Protein AF-A0A1F8GS66-F1 (afdb_monomer_lite)

Organism: NCBI:txid1802700

pLDDT: mean 92.17, std 8.77, range [48.91, 97.94]

Structure (mmCIF, N/CA/C/O backbone):
data_AF-A0A1F8GS66-F1
#
_entry.id   AF-A0A1F8GS66-F1
#
loop_
_atom_site.group_PDB
_atom_site.id
_atom_site.type_symbol
_atom_site.label_atom_id
_atom_site.label_alt_id
_atom_site.label_comp_id
_atom_site.label_asym_id
_atom_site.label_entity_id
_atom_site.label_seq_id
_atom_site.pdbx_PDB_ins_code
_atom_site.Cartn_x
_atom_site.Cartn_y
_atom_site.Cartn_z
_atom_site.occupancy
_atom_site.B_iso_or_equiv
_atom_site.auth_seq_i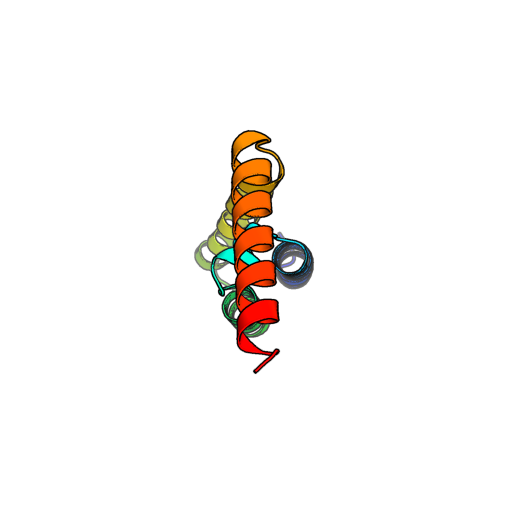d
_atom_site.auth_comp_id
_atom_site.auth_asym_id
_atom_site.auth_atom_id
_atom_site.pdbx_PDB_model_num
ATOM 1 N N . MET A 1 1 ? 23.313 0.634 -11.605 1.00 56.41 1 MET A N 1
ATOM 2 C CA . MET A 1 1 ? 22.035 0.320 -12.273 1.00 56.41 1 MET A CA 1
ATOM 3 C C . MET A 1 1 ? 21.178 -0.374 -11.225 1.00 56.41 1 MET A C 1
ATOM 5 O O . MET A 1 1 ? 21.666 -1.334 -10.640 1.00 56.41 1 MET A O 1
ATOM 9 N N . MET A 1 2 ? 20.023 0.187 -10.858 1.00 64.31 2 MET A N 1
ATOM 10 C CA . MET A 1 2 ? 19.165 -0.407 -9.825 1.00 64.31 2 MET A CA 1
ATOM 11 C C . MET A 1 2 ? 18.580 -1.713 -10.369 1.00 64.31 2 MET A C 1
ATOM 13 O O . MET A 1 2 ? 18.096 -1.734 -11.497 1.00 64.31 2 MET A O 1
ATOM 17 N N . ASN A 1 3 ? 18.667 -2.803 -9.607 1.00 85.62 3 ASN A N 1
ATOM 18 C CA . ASN A 1 3 ? 18.056 -4.068 -10.000 1.00 85.62 3 ASN A CA 1
ATOM 19 C C . ASN A 1 3 ? 16.543 -3.961 -9.760 1.00 85.62 3 ASN A C 1
ATOM 21 O O . ASN A 1 3 ? 16.104 -3.927 -8.608 1.00 85.62 3 ASN A O 1
ATOM 25 N N . ILE A 1 4 ? 15.756 -3.875 -10.836 1.00 89.19 4 ILE A N 1
ATOM 26 C CA . ILE A 1 4 ? 14.305 -3.693 -10.735 1.00 89.19 4 ILE A CA 1
ATOM 27 C C . ILE A 1 4 ? 13.628 -4.859 -10.014 1.00 89.19 4 ILE A C 1
ATOM 29 O O . ILE A 1 4 ? 12.677 -4.640 -9.272 1.00 89.19 4 ILE A O 1
ATOM 33 N N . THR A 1 5 ? 14.146 -6.080 -10.150 1.00 90.31 5 THR A N 1
ATOM 34 C CA . THR A 1 5 ? 13.619 -7.256 -9.453 1.00 90.31 5 THR A CA 1
ATOM 35 C C . THR A 1 5 ? 13.746 -7.093 -7.938 1.00 90.31 5 THR A C 1
ATOM 37 O O . THR A 1 5 ? 12.789 -7.353 -7.208 1.00 90.31 5 THR A O 1
ATOM 40 N N . GLU A 1 6 ? 14.886 -6.584 -7.458 1.00 91.44 6 GLU A N 1
ATOM 41 C CA . GLU A 1 6 ? 15.083 -6.310 -6.028 1.00 91.44 6 GLU A CA 1
ATOM 42 C C . GLU A 1 6 ? 14.180 -5.167 -5.551 1.00 91.44 6 GLU A C 1
ATOM 44 O O . GLU A 1 6 ? 13.541 -5.273 -4.505 1.00 91.44 6 GLU A O 1
ATOM 49 N N . LYS A 1 7 ? 14.037 -4.106 -6.356 1.00 92.06 7 LYS A N 1
ATOM 50 C CA . LYS A 1 7 ? 13.133 -2.997 -6.030 1.00 92.06 7 LYS A CA 1
ATOM 51 C C . LYS A 1 7 ? 11.679 -3.452 -5.933 1.00 92.06 7 LYS A C 1
ATOM 53 O O . LYS A 1 7 ? 11.001 -3.121 -4.965 1.00 92.06 7 LYS A O 1
ATOM 58 N N . LYS A 1 8 ? 11.198 -4.232 -6.906 1.00 94.12 8 LYS A N 1
ATOM 59 C CA . LYS A 1 8 ? 9.843 -4.807 -6.910 1.00 94.12 8 LYS A CA 1
ATOM 60 C C . LYS A 1 8 ? 9.595 -5.592 -5.628 1.00 94.12 8 LYS A C 1
ATOM 62 O O . LYS A 1 8 ? 8.543 -5.434 -5.010 1.00 94.12 8 LYS A O 1
ATOM 67 N N . LYS A 1 9 ? 10.571 -6.398 -5.198 1.00 94.81 9 LYS A N 1
ATOM 68 C CA . LYS A 1 9 ? 10.494 -7.156 -3.948 1.00 94.81 9 LYS A CA 1
ATOM 69 C C . LYS A 1 9 ? 10.401 -6.234 -2.729 1.00 94.81 9 LYS A C 1
ATOM 71 O O . LYS A 1 9 ? 9.450 -6.372 -1.962 1.00 94.81 9 LYS A O 1
ATOM 76 N N . GLN A 1 10 ? 11.320 -5.278 -2.593 1.00 95.25 10 GLN A N 1
ATOM 77 C CA . GLN A 1 10 ? 11.339 -4.321 -1.483 1.00 95.25 10 GLN A CA 1
ATOM 78 C C . GLN A 1 10 ? 10.016 -3.546 -1.383 1.00 95.25 10 GLN A C 1
ATOM 80 O O . GLN A 1 10 ? 9.371 -3.537 -0.336 1.00 95.25 10 GLN A O 1
ATOM 85 N N . VAL A 1 11 ? 9.567 -2.946 -2.488 1.00 96.12 11 VAL A N 1
ATOM 86 C CA . VAL A 1 11 ? 8.324 -2.163 -2.518 1.00 96.12 11 VAL A CA 1
ATOM 87 C C . VAL A 1 11 ? 7.113 -3.052 -2.234 1.00 96.12 11 VAL A C 1
ATOM 89 O O . VAL A 1 11 ? 6.217 -2.641 -1.502 1.00 96.12 11 VAL A O 1
ATOM 92 N N . SER A 1 12 ? 7.093 -4.298 -2.717 1.00 97.12 12 SER A N 1
ATOM 93 C CA . SER A 1 12 ? 6.015 -5.244 -2.393 1.00 97.12 12 SER A CA 1
ATOM 94 C C . SER A 1 12 ? 5.944 -5.561 -0.898 1.00 97.12 12 SER A C 1
ATOM 96 O O . SER A 1 12 ? 4.855 -5.648 -0.337 1.00 97.12 12 SER A O 1
ATOM 98 N N . GLU A 1 13 ? 7.084 -5.755 -0.234 1.00 97.56 13 GLU A N 1
ATOM 99 C CA . GLU A 1 13 ? 7.128 -5.989 1.216 1.00 97.56 13 GLU A CA 1
ATOM 100 C C . GLU A 1 13 ? 6.608 -4.773 1.992 1.00 97.56 13 GLU A C 1
ATOM 102 O O . GLU A 1 13 ? 5.804 -4.928 2.912 1.00 97.56 13 GLU A O 1
ATOM 107 N N . MET A 1 14 ? 6.965 -3.565 1.557 1.00 97.38 14 MET A N 1
ATOM 108 C CA . MET A 1 14 ? 6.453 -2.324 2.137 1.00 97.38 14 MET A CA 1
ATOM 109 C C . MET A 1 14 ? 4.946 -2.154 1.937 1.00 97.38 14 MET A C 1
ATOM 111 O O . MET A 1 14 ? 4.234 -1.829 2.883 1.00 97.38 14 MET A O 1
ATOM 115 N N . VAL A 1 15 ? 4.438 -2.417 0.730 1.00 97.81 15 VAL A N 1
ATOM 116 C CA . VAL A 1 15 ? 3.000 -2.364 0.426 1.00 97.81 15 VAL A CA 1
ATOM 117 C C . VAL A 1 15 ? 2.224 -3.358 1.291 1.00 97.81 15 VAL A C 1
ATOM 119 O O . VAL A 1 15 ? 1.182 -2.997 1.836 1.00 97.81 15 VAL A O 1
ATOM 122 N N . ARG A 1 16 ? 2.739 -4.582 1.488 1.00 97.38 16 ARG A N 1
ATOM 123 C CA . ARG A 1 16 ? 2.121 -5.589 2.376 1.00 97.38 16 ARG A CA 1
ATOM 124 C C . ARG A 1 16 ? 2.044 -5.133 3.831 1.00 97.38 16 ARG A C 1
ATOM 126 O O . ARG A 1 16 ? 1.078 -5.455 4.516 1.00 97.38 16 ARG A O 1
ATOM 133 N N . ALA A 1 17 ? 3.052 -4.406 4.301 1.00 96.19 17 ALA A N 1
ATOM 134 C CA . ALA A 1 17 ? 3.102 -3.905 5.671 1.00 96.19 17 ALA A CA 1
ATOM 135 C C . ALA A 1 17 ? 2.366 -2.566 5.866 1.00 96.19 17 ALA A C 1
ATOM 137 O O . ALA A 1 17 ? 2.179 -2.145 7.006 1.00 96.19 17 ALA A O 1
ATOM 138 N N . SER A 1 18 ? 1.963 -1.889 4.785 1.00 97.50 18 SER A N 1
ATOM 139 C CA . SER A 1 18 ? 1.407 -0.540 4.869 1.00 97.50 18 SER A CA 1
ATOM 140 C C . SER A 1 18 ? -0.029 -0.534 5.388 1.00 97.50 18 SER A C 1
ATOM 142 O O . SER A 1 18 ? -0.952 -1.069 4.766 1.00 97.50 18 SER A O 1
ATOM 144 N N . SER A 1 19 ? -0.222 0.167 6.503 1.00 96.69 19 SER A N 1
ATOM 145 C CA . SER A 1 19 ? -1.541 0.426 7.075 1.00 96.69 19 SER A CA 1
ATOM 146 C C . SER A 1 19 ? -2.332 1.383 6.188 1.00 96.69 19 SER A C 1
ATOM 148 O O . SER A 1 19 ? -3.538 1.214 6.021 1.00 96.69 19 SER A O 1
ATOM 150 N N . LEU A 1 20 ? -1.653 2.350 5.560 1.00 96.56 20 LEU A N 1
ATOM 151 C CA . LEU A 1 20 ? -2.276 3.261 4.601 1.00 96.56 20 LEU A CA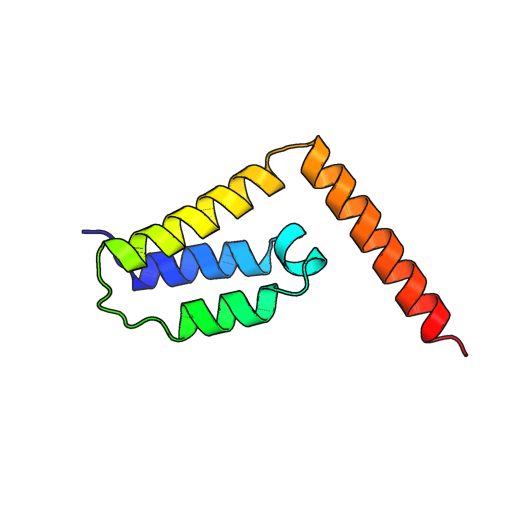 1
ATOM 152 C C . LEU A 1 20 ? -2.816 2.505 3.378 1.00 96.56 20 LEU A C 1
ATOM 154 O O . LEU A 1 20 ? -3.963 2.715 2.986 1.00 96.56 20 LEU A O 1
ATOM 158 N N . ALA A 1 21 ? -2.024 1.595 2.800 1.00 97.06 21 ALA A N 1
ATOM 159 C CA . ALA A 1 21 ? -2.456 0.809 1.6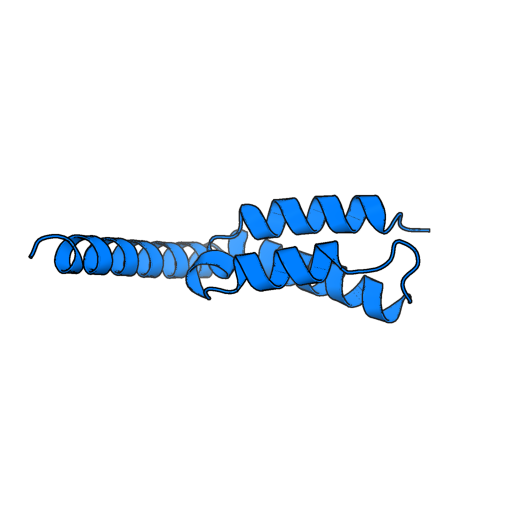44 1.00 97.06 21 ALA A CA 1
ATOM 160 C C . ALA A 1 21 ? -3.652 -0.102 1.968 1.00 97.06 21 ALA A C 1
ATOM 162 O O . ALA A 1 21 ? -4.525 -0.279 1.114 1.00 97.06 21 ALA A O 1
ATOM 163 N N . ARG A 1 22 ? -3.707 -0.647 3.195 1.00 96.50 22 ARG A N 1
ATOM 164 C CA . ARG A 1 22 ? -4.863 -1.403 3.700 1.00 96.50 22 ARG A CA 1
ATOM 165 C C . ARG A 1 22 ? -6.090 -0.505 3.850 1.00 96.50 22 ARG A C 1
ATOM 167 O O . ARG A 1 22 ? -7.147 -0.855 3.347 1.00 96.50 22 ARG A O 1
ATOM 174 N N . LEU A 1 23 ? -5.946 0.650 4.501 1.00 96.44 23 LEU A N 1
ATOM 175 C CA . LEU A 1 23 ? -7.053 1.584 4.726 1.00 96.44 23 LEU A CA 1
ATOM 176 C C . LEU A 1 23 ? -7.682 2.064 3.413 1.00 96.44 23 LEU A C 1
ATOM 178 O O . LEU A 1 23 ? -8.893 2.229 3.326 1.00 96.44 23 LEU A O 1
ATOM 182 N N . MET A 1 24 ? -6.856 2.310 2.397 1.00 96.00 24 MET A N 1
ATOM 183 C CA . MET A 1 24 ? -7.319 2.770 1.089 1.00 96.00 24 MET A CA 1
ATOM 184 C C . MET A 1 24 ? -7.875 1.649 0.200 1.00 96.00 24 MET A C 1
ATOM 186 O O . MET A 1 24 ? -8.317 1.947 -0.907 1.00 96.00 24 MET A O 1
ATOM 190 N N . ASP A 1 25 ? -7.821 0.389 0.640 1.00 95.50 25 ASP A N 1
ATOM 191 C CA . ASP A 1 25 ? -8.212 -0.784 -0.153 1.00 95.50 25 ASP A CA 1
ATOM 192 C C . ASP A 1 25 ? -7.495 -0.855 -1.521 1.00 95.50 25 ASP A C 1
ATOM 194 O O . ASP A 1 25 ? -8.056 -1.172 -2.571 1.00 95.50 25 ASP A O 1
ATOM 198 N N . ILE A 1 26 ? -6.208 -0.488 -1.532 1.00 96.50 26 ILE A N 1
ATOM 199 C CA . ILE A 1 26 ? -5.367 -0.501 -2.744 1.00 96.50 26 ILE A CA 1
ATOM 200 C C . ILE A 1 26 ? -4.232 -1.517 -2.673 1.00 96.50 26 ILE A C 1
ATOM 202 O O . ILE A 1 26 ? -3.513 -1.686 -3.657 1.00 96.50 26 ILE A O 1
ATOM 206 N N . GLN A 1 27 ? -4.054 -2.189 -1.533 1.00 96.62 27 GLN A N 1
ATOM 207 C CA . GLN A 1 27 ? -2.925 -3.084 -1.294 1.00 96.62 27 GLN A CA 1
ATOM 208 C C . GLN A 1 27 ? -2.805 -4.169 -2.376 1.00 96.62 27 GLN A C 1
ATOM 210 O O . GLN A 1 27 ? -1.747 -4.303 -2.989 1.00 96.62 27 GLN A O 1
ATOM 215 N N . GLU A 1 28 ? -3.885 -4.897 -2.670 1.00 96.69 28 GLU A N 1
ATOM 216 C CA . GLU A 1 28 ? -3.872 -5.960 -3.686 1.00 96.69 28 GLU A CA 1
ATOM 217 C C . GLU A 1 28 ? -3.604 -5.416 -5.092 1.00 96.69 28 GLU A C 1
ATOM 219 O O . GLU A 1 28 ? -2.801 -5.977 -5.838 1.00 96.69 28 GLU A O 1
ATOM 224 N N . ARG A 1 29 ? -4.216 -4.275 -5.434 1.00 96.69 29 ARG A N 1
ATOM 225 C CA . ARG A 1 29 ? -4.033 -3.620 -6.738 1.00 96.69 29 ARG A CA 1
ATOM 226 C C . ARG A 1 29 ? -2.586 -3.188 -6.956 1.00 96.69 29 ARG A C 1
ATOM 228 O O . ARG A 1 29 ? -2.049 -3.397 -8.041 1.00 96.69 29 ARG A O 1
ATOM 235 N N . LEU A 1 30 ? -1.952 -2.614 -5.933 1.00 96.38 30 LEU A N 1
ATOM 236 C CA . LEU A 1 30 ? -0.541 -2.233 -5.984 1.00 96.38 30 LEU A CA 1
ATOM 237 C C . LEU A 1 30 ? 0.359 -3.463 -6.124 1.00 96.38 30 LEU A C 1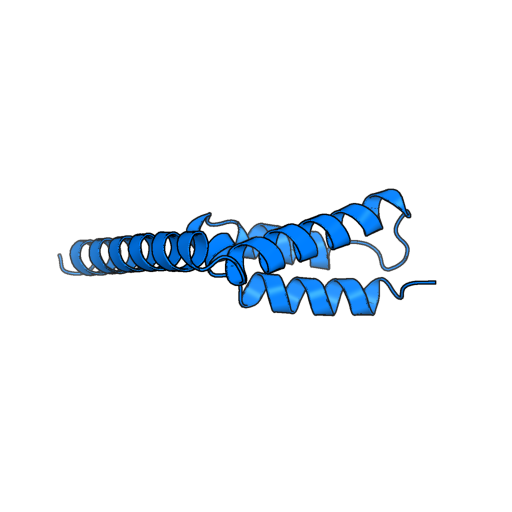
ATOM 239 O O . LEU A 1 30 ? 1.263 -3.456 -6.953 1.00 96.38 30 LEU A O 1
ATOM 243 N N . LEU A 1 31 ? 0.103 -4.530 -5.361 1.00 97.19 31 LEU A N 1
ATOM 244 C CA . LEU A 1 31 ? 0.894 -5.761 -5.441 1.00 97.19 31 LEU A CA 1
ATOM 245 C C . LEU A 1 31 ? 0.779 -6.444 -6.809 1.00 97.19 31 LEU A C 1
ATOM 247 O O . LEU A 1 31 ? 1.801 -6.879 -7.336 1.00 97.19 31 LEU A O 1
ATOM 251 N N . SER A 1 32 ? -0.423 -6.502 -7.395 1.00 96.38 32 SER A N 1
ATOM 252 C CA . SER A 1 32 ? -0.620 -7.027 -8.756 1.00 96.38 32 SER A CA 1
ATOM 253 C C . SER A 1 32 ? 0.146 -6.187 -9.772 1.00 96.38 32 SER A C 1
ATOM 255 O O . SER A 1 32 ? 0.948 -6.720 -10.533 1.00 96.38 32 SER A O 1
ATOM 257 N N . GLY A 1 33 ? -0.007 -4.859 -9.709 1.00 93.88 33 GLY A N 1
ATOM 258 C CA . GLY A 1 33 ? 0.695 -3.946 -10.608 1.00 93.88 33 GLY A CA 1
ATOM 259 C C . GLY A 1 33 ? 2.216 -4.084 -10.520 1.00 93.88 33 GLY A C 1
ATOM 260 O O . GLY A 1 33 ? 2.880 -4.164 -11.546 1.00 93.88 33 GLY A O 1
ATOM 261 N N . ILE A 1 34 ? 2.776 -4.190 -9.310 1.00 94.19 34 ILE A N 1
ATOM 262 C CA . ILE A 1 34 ? 4.220 -4.395 -9.115 1.00 94.19 34 ILE A CA 1
ATOM 263 C C . ILE A 1 34 ? 4.668 -5.750 -9.678 1.00 94.19 34 ILE A C 1
ATOM 265 O O . ILE A 1 34 ? 5.738 -5.829 -10.278 1.00 94.19 34 ILE A O 1
ATOM 269 N N . ALA A 1 35 ? 3.883 -6.815 -9.493 1.00 92.25 35 ALA A N 1
ATOM 270 C CA . ALA A 1 35 ? 4.216 -8.147 -9.998 1.00 92.25 35 ALA A CA 1
ATOM 271 C C . ALA A 1 35 ? 4.221 -8.211 -11.536 1.00 92.25 35 ALA A C 1
ATOM 273 O O . ALA A 1 35 ? 5.057 -8.907 -12.111 1.00 92.25 35 ALA A O 1
ATOM 274 N N . GLU A 1 36 ? 3.323 -7.465 -12.179 1.00 92.12 36 GLU A N 1
ATOM 275 C CA . GLU A 1 36 ? 3.161 -7.400 -13.636 1.00 92.12 36 GLU A CA 1
ATOM 276 C C . GLU A 1 36 ? 4.215 -6.529 -14.339 1.00 92.12 36 GLU A C 1
ATOM 278 O O . GLU A 1 36 ? 4.373 -6.630 -15.557 1.00 92.12 36 GLU A O 1
ATOM 283 N N . LEU A 1 37 ? 4.969 -5.703 -13.601 1.00 90.50 37 LEU A N 1
ATOM 284 C CA . LEU A 1 37 ? 6.063 -4.927 -14.188 1.00 90.50 37 LEU A CA 1
ATOM 285 C C . LEU A 1 37 ? 7.127 -5.862 -14.789 1.00 90.50 37 LEU A C 1
ATOM 287 O O . LEU A 1 37 ? 7.548 -6.808 -14.115 1.00 90.50 37 LEU A O 1
ATOM 291 N N . PRO A 1 38 ? 7.624 -5.601 -16.010 1.00 89.56 38 PRO A N 1
ATOM 292 C CA . PRO A 1 38 ? 8.717 -6.382 -16.579 1.00 89.56 38 PRO A CA 1
ATOM 293 C C . PRO A 1 38 ? 10.007 -6.231 -15.755 1.00 89.56 38 PRO A C 1
ATOM 295 O O . PRO A 1 38 ? 10.158 -5.308 -14.957 1.00 89.56 38 PRO A O 1
ATOM 298 N N . ASP A 1 39 ? 10.961 -7.145 -15.937 1.00 84.38 39 ASP A N 1
ATOM 299 C CA . ASP A 1 39 ? 12.285 -7.045 -15.295 1.00 84.38 39 ASP A CA 1
ATOM 300 C C . ASP A 1 39 ? 13.238 -6.092 -16.048 1.00 84.38 39 ASP A C 1
ATOM 302 O O . ASP A 1 39 ? 14.357 -5.827 -15.616 1.00 84.38 39 ASP A O 1
ATOM 306 N N . GLU A 1 40 ? 12.768 -5.521 -17.153 1.00 85.31 40 GLU A N 1
ATOM 307 C CA . GLU A 1 40 ? 13.396 -4.418 -17.870 1.00 85.31 40 GLU A CA 1
ATOM 308 C C . GLU A 1 40 ? 12.338 -3.324 -18.040 1.00 85.31 40 GLU A C 1
ATOM 310 O O . GLU A 1 40 ? 11.476 -3.403 -18.914 1.00 85.31 40 GLU A O 1
ATOM 315 N N . VAL A 1 41 ? 12.362 -2.328 -17.155 1.00 83.25 41 VAL A N 1
ATOM 316 C CA . VAL A 1 41 ? 11.452 -1.172 -17.192 1.00 83.25 41 VAL A CA 1
ATOM 317 C C . VAL A 1 41 ? 12.207 0.090 -17.579 1.00 83.25 41 VAL A C 1
ATOM 319 O O . VAL A 1 41 ? 13.424 0.187 -17.392 1.00 83.25 41 VAL A O 1
ATOM 322 N N . SER A 1 42 ? 11.480 1.083 -18.088 1.00 86.56 42 SER A N 1
ATOM 323 C CA . SER A 1 42 ? 12.051 2.407 -18.308 1.00 86.56 42 SER A CA 1
ATOM 324 C C . SER A 1 42 ? 12.453 3.062 -16.977 1.00 86.56 42 SER A C 1
ATOM 326 O O . SER A 1 42 ? 11.946 2.720 -15.906 1.00 86.56 42 SER A O 1
ATOM 328 N N . GLU A 1 43 ? 13.358 4.042 -17.024 1.00 84.81 43 GLU A N 1
ATOM 329 C CA . GLU A 1 43 ? 13.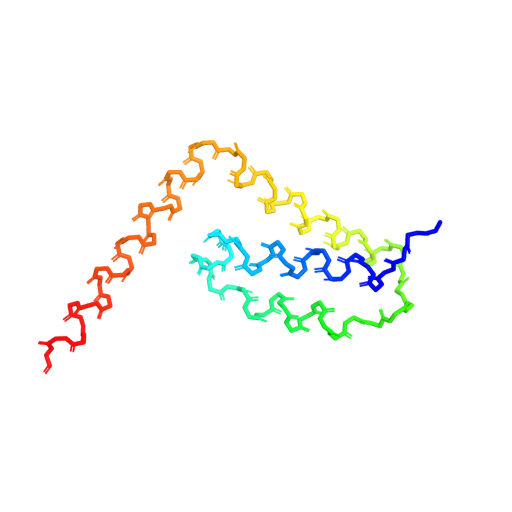707 4.830 -15.832 1.00 84.81 43 GLU A CA 1
ATOM 330 C C . GLU A 1 43 ? 12.488 5.585 -15.269 1.00 84.81 43 GLU A C 1
ATOM 332 O O . GLU A 1 43 ? 12.394 5.817 -14.067 1.00 84.81 43 GLU A O 1
ATOM 337 N N . GLU A 1 44 ? 11.544 5.961 -16.132 1.00 85.19 44 GLU A N 1
ATOM 338 C CA . GLU A 1 44 ? 10.303 6.627 -15.739 1.00 85.19 44 GLU A CA 1
ATOM 339 C C . GLU A 1 44 ? 9.388 5.691 -14.943 1.00 85.19 44 GLU A C 1
ATOM 341 O O . GLU A 1 44 ? 8.920 6.059 -13.867 1.00 85.19 44 GLU A O 1
ATOM 346 N N . ASP A 1 45 ? 9.232 4.446 -15.390 1.00 84.06 45 ASP A N 1
ATOM 347 C CA . ASP A 1 45 ? 8.467 3.430 -14.661 1.00 84.06 45 ASP A CA 1
ATOM 348 C C . ASP A 1 45 ? 9.151 3.048 -13.339 1.00 84.06 45 ASP A C 1
ATOM 350 O O . ASP A 1 45 ? 8.491 2.855 -12.317 1.00 84.06 45 ASP A O 1
ATOM 354 N N . ALA A 1 46 ? 10.489 3.001 -13.311 1.00 87.50 46 ALA A N 1
ATOM 355 C CA . ALA A 1 46 ? 11.239 2.768 -12.077 1.00 87.50 46 ALA A CA 1
ATOM 356 C C . ALA A 1 46 ? 10.990 3.874 -11.029 1.00 87.50 46 ALA A C 1
ATOM 358 O O . ALA A 1 46 ? 10.871 3.570 -9.840 1.00 87.50 46 ALA A O 1
ATOM 359 N N . LYS A 1 47 ? 10.821 5.135 -11.458 1.00 90.94 47 LYS A N 1
ATOM 360 C CA . LYS A 1 47 ? 10.481 6.260 -10.564 1.00 90.94 47 LYS A CA 1
ATOM 361 C C . LYS A 1 47 ? 9.105 6.113 -9.920 1.00 90.94 47 LYS A C 1
ATOM 363 O O . LYS A 1 47 ? 8.888 6.658 -8.840 1.00 90.94 47 LYS A O 1
ATOM 368 N N . ILE A 1 48 ? 8.182 5.367 -10.529 1.00 92.00 48 ILE A N 1
ATOM 369 C CA . ILE A 1 48 ? 6.882 5.078 -9.909 1.00 92.00 48 ILE A CA 1
ATOM 370 C C . ILE A 1 48 ? 7.080 4.206 -8.664 1.00 92.00 48 ILE A C 1
ATOM 372 O O . ILE A 1 48 ? 6.475 4.477 -7.628 1.00 92.00 48 ILE A O 1
ATOM 376 N N . LEU A 1 49 ? 7.969 3.208 -8.719 1.00 94.31 49 LEU A N 1
ATOM 377 C CA . LEU A 1 49 ? 8.305 2.392 -7.547 1.00 94.31 49 LEU A CA 1
ATOM 378 C C . LEU A 1 49 ? 8.966 3.224 -6.441 1.00 94.31 49 LEU A C 1
ATOM 380 O O . LEU A 1 49 ? 8.649 3.029 -5.268 1.00 94.31 49 LEU A O 1
ATOM 384 N N . ASP A 1 50 ? 9.830 4.175 -6.806 1.00 94.19 50 ASP A N 1
ATOM 385 C CA . ASP A 1 50 ? 10.416 5.125 -5.850 1.00 94.19 50 ASP A CA 1
ATOM 386 C C . ASP A 1 50 ? 9.342 6.013 -5.204 1.00 94.19 50 ASP A C 1
ATOM 388 O O . ASP A 1 50 ? 9.361 6.240 -3.994 1.00 94.19 50 ASP A O 1
ATOM 392 N N . ALA A 1 51 ? 8.372 6.487 -5.989 1.00 95.56 51 ALA A N 1
ATOM 393 C CA . ALA A 1 51 ? 7.267 7.292 -5.483 1.00 95.56 51 ALA A CA 1
ATOM 394 C C . ALA A 1 51 ? 6.366 6.500 -4.519 1.00 95.56 51 ALA A C 1
ATOM 396 O O . ALA A 1 51 ? 5.953 7.036 -3.486 1.00 95.56 51 ALA A O 1
ATOM 397 N N . ILE A 1 52 ? 6.088 5.224 -4.819 1.00 95.88 52 ILE A N 1
ATOM 398 C CA . ILE A 1 52 ? 5.343 4.324 -3.924 1.00 95.88 52 ILE A CA 1
ATOM 399 C C . ILE A 1 52 ? 6.108 4.127 -2.611 1.00 95.88 52 ILE A C 1
ATOM 401 O O . ILE A 1 52 ? 5.528 4.301 -1.538 1.00 95.88 52 ILE A O 1
ATOM 405 N N . GLU A 1 53 ? 7.407 3.820 -2.675 1.00 96.25 53 GLU A N 1
ATOM 406 C CA . GLU A 1 53 ? 8.255 3.681 -1.485 1.00 96.25 53 GLU A CA 1
ATOM 407 C C . GLU A 1 53 ? 8.255 4.954 -0.636 1.00 96.25 53 GLU A C 1
ATOM 409 O O . GLU A 1 53 ? 8.057 4.878 0.579 1.00 96.25 53 GLU A O 1
ATOM 414 N N . ALA A 1 54 ? 8.442 6.121 -1.256 1.00 96.88 54 ALA A N 1
ATOM 415 C CA . ALA A 1 54 ? 8.477 7.400 -0.556 1.00 96.88 54 ALA A CA 1
ATOM 416 C C . ALA A 1 54 ? 7.132 7.726 0.110 1.00 96.88 54 ALA A C 1
ATOM 418 O O . ALA A 1 54 ? 7.105 8.165 1.259 1.00 96.88 54 ALA A O 1
ATOM 419 N N . THR A 1 55 ? 6.020 7.464 -0.581 1.00 95.94 55 THR A N 1
ATOM 420 C CA . THR A 1 55 ? 4.666 7.700 -0.057 1.00 95.94 55 THR A CA 1
ATOM 421 C C . THR A 1 55 ? 4.389 6.816 1.153 1.00 95.94 55 THR A C 1
ATOM 423 O O . THR A 1 55 ? 3.980 7.317 2.200 1.00 95.94 55 THR A O 1
ATOM 426 N N . ILE A 1 56 ? 4.666 5.512 1.041 1.00 96.06 56 ILE A N 1
ATOM 427 C CA . ILE A 1 56 ? 4.453 4.568 2.141 1.00 96.06 56 ILE A CA 1
ATOM 428 C C . ILE A 1 56 ? 5.374 4.917 3.308 1.00 96.06 56 ILE A C 1
ATOM 430 O O . ILE A 1 56 ? 4.887 5.126 4.416 1.00 96.06 56 ILE A O 1
ATOM 434 N N . SER A 1 57 ? 6.677 5.068 3.067 1.00 96.00 57 SER A N 1
ATOM 435 C CA . SER A 1 57 ? 7.646 5.395 4.122 1.00 96.00 57 SER A CA 1
ATOM 436 C C . SER A 1 57 ? 7.289 6.686 4.848 1.00 96.00 57 SER A C 1
ATOM 438 O O . SER A 1 57 ? 7.317 6.722 6.073 1.00 96.00 57 SER A O 1
ATOM 440 N N . GLY A 1 58 ? 6.925 7.735 4.103 1.00 96.44 58 GLY A N 1
ATOM 441 C CA . GLY A 1 58 ? 6.520 9.013 4.677 1.00 96.44 58 GLY A CA 1
ATOM 442 C C . GLY A 1 58 ? 5.271 8.878 5.543 1.00 96.44 58 GLY A C 1
ATOM 443 O O . GLY A 1 58 ? 5.252 9.371 6.666 1.00 96.44 58 GLY A O 1
ATOM 444 N N . SER A 1 59 ? 4.262 8.148 5.060 1.00 94.62 59 SER A N 1
ATOM 445 C CA . SER A 1 59 ? 3.022 7.936 5.813 1.00 94.62 59 SER A CA 1
ATOM 446 C C . SER A 1 59 ? 3.212 7.117 7.093 1.00 94.62 59 SER A C 1
ATOM 448 O O . SER A 1 59 ? 2.610 7.431 8.114 1.00 94.62 59 SER A O 1
ATOM 450 N N . GLU A 1 60 ? 4.070 6.093 7.065 1.00 93.88 60 GLU A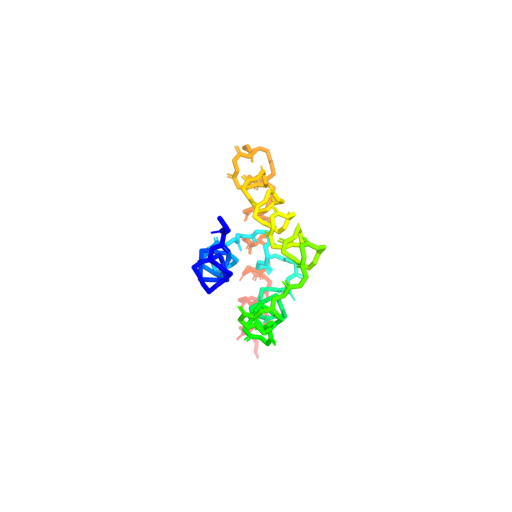 N 1
ATOM 451 C CA . GLU A 1 60 ? 4.311 5.211 8.213 1.00 93.88 60 GLU A CA 1
ATOM 452 C C . GLU A 1 60 ? 5.282 5.832 9.236 1.00 93.88 60 GLU A C 1
ATOM 454 O O . GLU A 1 60 ? 5.286 5.443 10.410 1.00 93.88 60 GLU A O 1
ATOM 459 N N . ALA A 1 61 ? 6.115 6.785 8.801 1.00 96.12 61 ALA A N 1
ATOM 460 C CA . ALA A 1 61 ? 7.042 7.527 9.652 1.00 96.12 61 ALA A CA 1
ATOM 461 C C . ALA A 1 61 ? 6.406 8.763 10.309 1.00 96.12 61 ALA A C 1
ATOM 463 O O . ALA A 1 61 ? 6.881 9.187 11.363 1.00 96.12 61 ALA A O 1
ATOM 464 N N . ASP A 1 62 ? 5.353 9.335 9.718 1.00 97.75 62 ASP A N 1
ATOM 465 C CA . ASP A 1 62 ? 4.614 10.458 10.294 1.00 97.75 62 ASP A CA 1
ATOM 466 C C . ASP A 1 62 ? 3.696 9.974 11.440 1.00 97.75 62 ASP A C 1
ATOM 468 O O . ASP A 1 62 ? 2.750 9.214 11.200 1.00 97.75 62 ASP A O 1
ATOM 472 N N . PRO A 1 63 ? 3.931 10.399 12.700 1.00 96.88 63 PRO A N 1
ATOM 473 C CA . PRO A 1 63 ? 3.148 9.928 13.841 1.00 96.88 63 PRO A CA 1
ATOM 474 C C . PRO A 1 63 ? 1.659 10.275 13.754 1.00 96.88 63 PRO A C 1
ATOM 476 O O . PRO A 1 63 ? 0.825 9.475 14.177 1.00 96.88 63 PRO A O 1
ATOM 479 N N . GLN A 1 64 ? 1.320 11.443 13.202 1.00 97.44 64 GLN A N 1
ATOM 480 C CA . GLN A 1 64 ? -0.059 11.911 13.108 1.00 97.44 64 GLN A CA 1
ATOM 481 C C . GLN A 1 64 ? -0.825 11.122 12.045 1.00 97.44 64 GLN A C 1
ATOM 483 O O . GLN A 1 64 ? -1.967 10.711 12.273 1.00 97.44 64 GLN A O 1
ATOM 488 N N . VAL A 1 65 ? -0.193 10.874 10.894 1.00 96.31 65 VAL A N 1
ATOM 489 C CA . VAL A 1 65 ? -0.773 10.026 9.843 1.00 96.31 65 VAL A CA 1
ATOM 490 C C . VAL A 1 65 ? -0.969 8.612 10.371 1.00 96.31 65 VAL A C 1
ATOM 492 O O . VAL A 1 65 ? -2.062 8.061 10.245 1.00 96.31 65 VAL A O 1
ATOM 495 N N . LYS A 1 66 ? 0.043 8.049 11.034 1.00 95.38 66 LYS A N 1
ATOM 496 C CA . LYS A 1 66 ? -0.017 6.700 11.597 1.00 95.38 66 LYS A CA 1
ATOM 497 C C . LYS A 1 66 ? -1.140 6.530 12.624 1.00 95.38 66 LYS A C 1
ATOM 499 O O . LYS A 1 66 ? -1.876 5.546 12.560 1.00 95.38 66 LYS A O 1
ATOM 504 N N . GLU A 1 67 ? -1.301 7.479 13.546 1.00 97.12 67 GLU A N 1
ATOM 505 C CA . GLU A 1 67 ? -2.393 7.466 14.530 1.00 97.12 67 GLU A CA 1
ATOM 506 C C . GLU A 1 67 ? -3.768 7.569 13.854 1.00 97.12 67 GLU A C 1
ATOM 508 O O . GLU A 1 67 ? -4.688 6.810 14.177 1.00 97.12 67 GLU A O 1
ATOM 513 N N . THR A 1 68 ? -3.893 8.462 12.868 1.00 97.81 68 THR A N 1
ATOM 514 C CA . THR A 1 68 ? -5.136 8.660 12.113 1.00 97.81 68 THR A CA 1
ATOM 515 C C . THR A 1 68 ? -5.527 7.390 11.358 1.00 97.81 68 THR A C 1
ATOM 517 O O . THR A 1 68 ? -6.648 6.904 11.502 1.00 97.81 68 THR A O 1
ATOM 520 N N . VAL A 1 69 ? -4.594 6.811 10.598 1.00 97.44 69 VAL A N 1
ATOM 521 C CA . VAL A 1 69 ? -4.809 5.568 9.845 1.00 97.44 69 VAL A CA 1
ATOM 522 C C . VAL A 1 69 ? -5.174 4.422 10.788 1.00 97.44 69 VAL A C 1
ATOM 524 O O . VAL A 1 69 ? -6.131 3.696 10.525 1.00 97.44 69 VAL A O 1
ATOM 527 N N . GLY A 1 70 ? -4.465 4.289 11.913 1.00 96.62 70 GLY A N 1
ATOM 528 C CA . GLY A 1 70 ? -4.756 3.271 12.921 1.00 96.62 70 GLY A CA 1
ATOM 529 C C . GLY A 1 70 ? -6.168 3.392 13.496 1.00 96.62 70 GLY A C 1
ATOM 530 O O . GLY A 1 70 ? -6.877 2.393 13.595 1.00 96.62 70 GLY A O 1
ATOM 531 N N . THR A 1 71 ? -6.606 4.611 13.813 1.00 97.94 71 THR A N 1
ATOM 532 C CA . THR A 1 71 ? -7.959 4.872 14.330 1.00 97.94 71 THR A CA 1
ATOM 533 C C . THR A 1 71 ? -9.036 4.504 13.310 1.00 97.94 71 THR A C 1
ATOM 535 O O . THR A 1 71 ? -10.038 3.881 13.657 1.00 97.94 71 THR A O 1
ATOM 538 N N . LEU A 1 72 ? -8.826 4.852 12.037 1.00 97.88 72 LEU A N 1
ATOM 539 C CA . LEU A 1 72 ? -9.775 4.538 10.969 1.00 97.88 72 LEU A CA 1
ATOM 540 C C . LEU A 1 72 ? -9.869 3.029 10.706 1.00 97.88 72 LEU A C 1
ATOM 542 O O . LEU A 1 72 ? -10.973 2.510 10.575 1.00 97.88 72 LEU A O 1
ATOM 546 N N . LEU A 1 73 ? -8.741 2.312 10.710 1.00 96.31 73 LEU A N 1
ATOM 547 C CA . LEU A 1 73 ? -8.732 0.849 10.588 1.00 96.31 73 LEU A CA 1
ATOM 548 C C . LEU A 1 73 ? -9.438 0.166 11.766 1.00 96.31 73 LEU A C 1
ATOM 550 O O . LEU A 1 73 ? -10.180 -0.792 11.571 1.00 96.31 73 LEU A O 1
ATOM 554 N N . GLN A 1 74 ? -9.257 0.671 12.990 1.00 96.81 74 GLN A N 1
ATOM 555 C CA . GLN A 1 74 ? -9.980 0.154 14.155 1.00 96.81 74 GLN A CA 1
ATOM 556 C C . GLN A 1 74 ? -11.495 0.348 14.027 1.00 96.81 74 GLN A C 1
ATOM 558 O O . GLN A 1 74 ? -12.259 -0.537 14.420 1.00 96.81 74 GLN A O 1
ATOM 563 N N . LEU A 1 75 ? -11.934 1.488 13.484 1.00 96.44 75 LEU A N 1
ATOM 564 C CA . LEU A 1 75 ? -13.348 1.748 13.220 1.00 96.44 75 LEU A CA 1
ATOM 565 C C . LEU A 1 75 ? -13.905 0.795 12.153 1.00 96.44 75 LEU A C 1
ATOM 567 O O . LEU A 1 75 ? -14.987 0.243 12.348 1.00 96.44 75 LEU A O 1
ATOM 571 N N . ASP A 1 76 ? -13.164 0.563 11.071 1.00 94.19 76 ASP A N 1
ATOM 572 C CA . ASP A 1 76 ? -13.540 -0.395 10.025 1.00 94.19 76 ASP A CA 1
ATOM 573 C C . ASP A 1 76 ? -13.694 -1.821 10.592 1.00 94.19 76 ASP A C 1
ATOM 575 O O . ASP A 1 76 ? -14.749 -2.447 10.458 1.00 94.19 76 ASP A O 1
ATOM 579 N N . ASP A 1 77 ? -12.717 -2.280 11.382 1.00 94.38 77 ASP A N 1
ATOM 580 C CA . ASP A 1 77 ? -12.766 -3.578 12.069 1.00 94.38 77 ASP A CA 1
ATOM 581 C C . ASP A 1 77 ? -13.951 -3.669 13.064 1.00 94.38 77 ASP A C 1
ATOM 583 O O . ASP A 1 77 ? -14.515 -4.743 13.306 1.00 94.38 77 ASP A O 1
ATOM 587 N N . MET A 1 78 ? -14.352 -2.558 13.697 1.00 95.69 78 MET A N 1
ATOM 588 C CA . MET A 1 78 ? -15.560 -2.508 14.534 1.00 95.69 78 MET A CA 1
ATOM 589 C C . MET A 1 78 ? -16.835 -2.674 13.703 1.00 95.69 78 MET A C 1
ATOM 591 O O . MET A 1 78 ? -17.699 -3.471 14.078 1.00 95.69 78 MET A O 1
ATOM 595 N N . ILE A 1 79 ? -16.950 -1.961 12.582 1.00 94.38 79 ILE A N 1
ATOM 596 C CA . ILE A 1 79 ? -18.108 -2.034 11.681 1.00 94.38 79 ILE A CA 1
ATOM 597 C C . ILE A 1 79 ? -18.251 -3.446 11.104 1.00 94.38 79 ILE A C 1
ATOM 599 O O . ILE A 1 79 ? -19.354 -4.003 11.113 1.00 94.38 79 ILE A O 1
ATOM 603 N N . GLY A 1 80 ? -17.148 -4.064 10.673 1.00 92.00 80 GLY A N 1
ATOM 604 C CA . GLY A 1 80 ? -17.142 -5.431 10.148 1.00 92.00 80 GLY A CA 1
ATOM 605 C C . GLY A 1 80 ? -17.651 -6.463 11.161 1.00 92.00 80 GLY A C 1
ATOM 606 O O . GLY A 1 80 ? -18.474 -7.320 10.826 1.00 92.00 80 GLY A O 1
ATOM 607 N N . ARG A 1 81 ? -17.240 -6.341 12.431 1.00 93.44 81 ARG A N 1
ATOM 608 C CA . ARG A 1 81 ? -17.718 -7.211 13.521 1.00 93.44 81 ARG A CA 1
ATOM 609 C C . ARG A 1 81 ? -19.207 -7.046 13.806 1.00 93.44 81 ARG A C 1
ATOM 611 O O . ARG A 1 81 ? -19.889 -8.043 14.015 1.00 93.44 81 ARG A O 1
ATOM 618 N N . LEU A 1 82 ? -19.712 -5.814 13.802 1.00 92.62 82 LEU A N 1
ATOM 619 C CA . LEU A 1 82 ? -21.140 -5.548 14.007 1.00 92.62 82 LEU A CA 1
ATOM 620 C C . LEU A 1 82 ? -21.993 -6.055 12.839 1.00 92.62 82 LEU A C 1
ATOM 622 O O . LEU A 1 82 ? -23.095 -6.549 13.054 1.00 92.62 82 LEU A O 1
ATOM 626 N N . SER A 1 83 ? -21.470 -5.975 11.616 1.00 82.88 83 SER A N 1
ATOM 627 C CA . SER A 1 83 ? -22.170 -6.415 10.404 1.00 82.88 83 SER A CA 1
ATOM 628 C C . SER A 1 83 ? -22.211 -7.940 10.254 1.00 82.88 83 SER A C 1
ATOM 630 O O . SER A 1 83 ? -23.131 -8.463 9.636 1.00 82.88 83 SER A O 1
ATOM 632 N N . SER A 1 84 ? -21.240 -8.651 10.837 1.00 76.94 84 SER A N 1
ATOM 633 C CA . SER A 1 84 ? -21.140 -10.122 10.798 1.00 76.94 84 SER A CA 1
ATOM 634 C C . SER A 1 84 ? -21.836 -10.822 11.978 1.00 76.94 84 SER A C 1
ATOM 636 O O . SER A 1 84 ? -21.811 -12.047 12.061 1.00 76.94 84 SER A O 1
ATOM 638 N N . GLY A 1 85 ? -22.382 -10.053 12.929 1.00 62.53 85 GLY A N 1
ATOM 639 C CA . GLY A 1 85 ? -23.026 -10.540 14.156 1.00 62.53 85 GLY A CA 1
ATOM 640 C C . GLY A 1 85 ? -24.562 -10.557 14.132 1.00 62.53 85 GLY A C 1
ATOM 641 O O . GLY A 1 85 ? -25.159 -10.739 15.193 1.00 62.53 85 GLY A O 1
ATOM 642 N N . ASN A 1 86 ? -25.179 -10.360 12.961 1.00 48.91 86 ASN A N 1
ATOM 643 C CA . ASN A 1 86 ? -26.600 -10.622 12.665 1.00 48.91 86 ASN A CA 1
ATOM 644 C C . ASN A 1 86 ? -26.733 -11.821 11.714 1.00 48.91 86 ASN A C 1
ATOM 646 O O . ASN A 1 86 ? -27.884 -12.263 11.503 1.00 48.91 86 ASN A O 1
#

Secondary structure (DSSP, 8-state):
---HHHHHHHHHHHHHH-HHHHHTT-HHHHHHHHHHS-SS--HHHHHHHHHHHHHHHHHHH-HHHHHHHHHHHHHHHHHHHHHT--

Sequence (86 aa):
MMNITEKKKQVSEMVRASSLARLMDIQERLLSGIAELPDEVSEEDAKILDAIEATISGSEADPQVKETVGTLLQLDDMIGRLSSGN

Radius of gyration: 15.51 Å; chains: 1; bounding box: 49×22×33 Å

Foldseek 3Di:
DDQLVVLLVVLLVLLVVFLVNVLVVCSVVSNVVSVPDDRDDDPVVVVVSVVSVCVRVVQCVDPVSVVVSVVSVVVVVVVVVVVVPD